Protein AF-A0A8H3H0J8-F1 (afdb_monomer_lite)

pLDDT: mean 79.11, std 20.78, range [34.5, 98.0]

Organism: NCBI:txid456999

Radius of gyration: 30.91 Å; chains: 1; bounding box: 78×82×102 Å

Foldseek 3Di:
DDDDDDDDDDDDDDPPPPPPPPPPPPPPPPPDQAEDPPFADPPAPAWAQAQSYIGGHHQVLLQAPDDPCPPPPDRLLCLQQPPDWDFPPPPDPHTHTYGPPGHPVLVVLQCLQSPPDPPDPVNVCLVCQLVDQVNLDPVNLVSLVSNLVSCVSSNNVVSNVVSVVSNVSSVVSVVVVVVVD

Sequence (181 aa):
MIRPHNCRGYRVIQPYSTNFSRVFAIEDTFPTYPRDPKYYLNSGNVVLLIERVLFKIDVSILKAEIGPWGFYGLSPVQLLVGHNKQTLGTRGSFDPVVVPEIKAQQFRHLLLALLGRPGDPEYMDLFTDAKDCLRHTKETFLKYLDIGYLASRLQMKRLANWAREQLLLIFNSTSRVAENI

Structure (mmCIF, N/CA/C/O backbone):
data_AF-A0A8H3H0J8-F1
#
_entry.id   AF-A0A8H3H0J8-F1
#
loop_
_atom_site.group_PDB
_atom_site.id
_atom_site.type_symbol
_atom_site.label_atom_id
_atom_site.label_alt_id
_atom_site.label_comp_id
_atom_site.label_asym_id
_atom_site.label_entity_id
_atom_site.label_seq_id
_atom_site.pdbx_PDB_ins_code
_atom_site.Cartn_x
_atom_site.Cartn_y
_atom_site.Cartn_z
_atom_site.occupancy
_atom_site.B_iso_or_equiv
_atom_site.auth_seq_id
_atom_site.auth_comp_id
_atom_site.auth_asym_id
_atom_site.auth_atom_id
_atom_site.pdbx_PDB_model_num
ATOM 1 N N . MET A 1 1 ? 58.908 -56.895 -68.867 1.00 45.69 1 MET A N 1
ATOM 2 C CA . MET A 1 1 ? 59.277 -57.865 -67.810 1.00 45.69 1 MET A CA 1
ATOM 3 C C . MET A 1 1 ? 60.023 -57.093 -66.727 1.00 45.69 1 MET A C 1
ATOM 5 O O . MET A 1 1 ? 60.694 -56.140 -67.092 1.00 45.69 1 MET A O 1
ATOM 9 N N . ILE A 1 2 ? 59.912 -57.516 -65.460 1.00 41.06 2 ILE A N 1
ATOM 10 C CA . ILE A 1 2 ? 60.519 -56.950 -64.228 1.00 41.06 2 ILE A CA 1
ATOM 11 C C . ILE A 1 2 ? 59.597 -56.004 -63.429 1.00 41.06 2 ILE A C 1
ATOM 13 O O . ILE A 1 2 ? 59.477 -54.813 -63.691 1.00 41.06 2 ILE A O 1
ATOM 17 N N . ARG A 1 3 ? 58.956 -56.601 -62.413 1.00 45.25 3 ARG A N 1
ATOM 18 C CA . ARG A 1 3 ? 58.454 -55.955 -61.189 1.00 45.25 3 ARG A CA 1
ATOM 19 C C . ARG A 1 3 ? 59.608 -55.794 -60.192 1.00 45.25 3 ARG A C 1
ATOM 21 O O . ARG A 1 3 ? 60.487 -56.655 -60.175 1.00 45.25 3 ARG A O 1
ATOM 28 N N . PRO A 1 4 ? 59.477 -54.862 -59.238 1.00 52.19 4 PRO A N 1
ATOM 29 C CA . PRO A 1 4 ? 59.908 -55.135 -57.874 1.00 52.19 4 PRO A CA 1
ATOM 30 C C . PRO A 1 4 ? 58.766 -54.993 -56.850 1.00 52.19 4 PRO A C 1
ATOM 32 O O . PRO A 1 4 ? 58.024 -54.013 -56.822 1.00 52.19 4 PRO A O 1
ATOM 35 N N . HIS A 1 5 ? 58.673 -56.018 -55.999 1.00 36.97 5 HIS A N 1
ATOM 36 C CA . HIS A 1 5 ? 58.193 -55.980 -54.609 1.00 36.97 5 HIS A CA 1
ATOM 37 C C . HIS A 1 5 ? 59.130 -55.052 -53.790 1.00 36.97 5 HIS A C 1
ATOM 39 O O . HIS A 1 5 ? 60.225 -54.767 -54.257 1.00 36.97 5 HIS A O 1
ATOM 45 N N . ASN A 1 6 ? 58.921 -54.553 -52.572 1.00 38.50 6 ASN A N 1
ATOM 46 C CA . ASN A 1 6 ? 58.086 -54.789 -51.389 1.00 38.50 6 ASN A CA 1
ATOM 47 C C . ASN A 1 6 ? 58.453 -53.575 -50.470 1.00 38.50 6 ASN A C 1
ATOM 49 O O . ASN A 1 6 ? 59.578 -53.093 -50.564 1.00 38.50 6 ASN A O 1
ATOM 53 N N . CYS A 1 7 ? 57.633 -52.967 -49.611 1.00 34.50 7 CYS A N 1
ATOM 54 C CA . CYS A 1 7 ? 57.432 -53.383 -48.218 1.00 34.50 7 CYS A CA 1
ATOM 55 C C . CYS A 1 7 ? 56.842 -52.219 -47.386 1.00 34.50 7 CYS A C 1
ATOM 57 O O . CYS A 1 7 ? 57.303 -51.087 -47.482 1.00 34.50 7 CYS A O 1
ATOM 59 N N . ARG A 1 8 ? 55.961 -52.600 -46.451 1.00 36.03 8 ARG A N 1
ATOM 60 C CA . ARG A 1 8 ? 55.710 -52.041 -45.104 1.00 36.03 8 ARG A CA 1
ATOM 61 C C . ARG A 1 8 ? 55.105 -50.643 -44.921 1.00 36.03 8 ARG A C 1
ATOM 63 O O . ARG A 1 8 ? 55.759 -49.617 -45.030 1.00 36.03 8 ARG A O 1
ATOM 70 N N . GLY A 1 9 ? 53.907 -50.679 -44.338 1.00 36.19 9 GLY A N 1
ATOM 71 C CA . GLY A 1 9 ? 53.367 -49.641 -43.466 1.00 36.19 9 GLY A CA 1
ATOM 72 C C . GLY A 1 9 ? 52.024 -50.067 -42.876 1.00 36.19 9 GLY A C 1
ATOM 73 O O . GLY A 1 9 ? 50.989 -49.582 -43.313 1.00 36.19 9 GLY A O 1
ATOM 74 N N . TYR A 1 10 ? 52.016 -50.994 -41.911 1.00 35.94 10 TYR A N 1
ATOM 75 C CA . TYR A 1 10 ? 50.818 -51.269 -41.109 1.00 35.94 10 TYR A CA 1
ATOM 76 C C . TYR A 1 10 ? 50.514 -50.031 -40.252 1.00 35.94 10 TYR A C 1
ATOM 78 O O . TYR A 1 10 ? 51.209 -49.773 -39.271 1.00 35.94 10 TYR A O 1
ATOM 86 N N . ARG A 1 11 ? 49.490 -49.251 -40.619 1.00 36.28 11 ARG A N 1
ATOM 87 C CA . ARG A 1 11 ? 48.885 -48.262 -39.718 1.00 36.28 11 ARG A CA 1
ATOM 88 C C . ARG A 1 11 ? 47.821 -48.957 -38.882 1.00 36.28 11 ARG A C 1
ATOM 90 O O . ARG A 1 11 ? 46.788 -49.377 -39.394 1.00 36.28 11 ARG A O 1
ATOM 97 N N . VAL A 1 12 ? 48.102 -49.053 -37.590 1.00 41.97 12 VAL A N 1
ATOM 98 C CA . VAL A 1 12 ? 47.123 -49.337 -36.543 1.00 41.97 12 VAL A CA 1
ATOM 99 C C . VAL A 1 12 ? 46.069 -48.227 -36.579 1.00 41.97 12 VAL A C 1
ATOM 101 O O . VAL A 1 12 ? 46.398 -47.053 -36.416 1.00 41.97 12 VAL A O 1
ATOM 104 N N . ILE A 1 13 ? 44.812 -48.590 -36.826 1.00 39.97 13 ILE A N 1
ATOM 105 C CA . ILE A 1 13 ? 43.668 -47.690 -36.676 1.00 39.97 13 ILE A CA 1
ATOM 106 C C . ILE A 1 13 ? 43.394 -47.593 -35.172 1.00 39.97 13 ILE A C 1
ATOM 108 O O . ILE A 1 13 ? 42.862 -48.523 -34.572 1.00 39.97 13 ILE A O 1
ATOM 112 N N . GLN A 1 14 ? 43.802 -46.486 -34.551 1.00 42.56 14 GLN A N 1
ATOM 113 C CA . GLN A 1 14 ? 43.278 -46.101 -33.243 1.00 42.56 14 GLN A CA 1
ATOM 114 C C . GLN A 1 14 ? 41.815 -45.670 -33.427 1.00 42.56 14 GLN A C 1
ATOM 116 O O . GLN A 1 14 ? 41.550 -44.834 -34.296 1.00 42.56 14 GLN A O 1
ATOM 121 N N . PRO A 1 15 ? 40.851 -46.189 -32.649 1.00 40.19 15 PRO A N 1
ATOM 122 C CA . PRO A 1 15 ? 39.527 -45.596 -32.623 1.00 40.19 15 PRO A CA 1
ATOM 123 C C . PRO A 1 15 ? 39.643 -44.215 -31.974 1.00 40.19 15 PRO A C 1
ATOM 125 O O . PRO A 1 15 ? 40.058 -44.087 -30.820 1.00 40.19 15 PRO A O 1
ATOM 128 N N . TYR A 1 16 ? 39.290 -43.175 -32.728 1.00 36.00 16 TYR A N 1
ATOM 129 C CA . TYR A 1 16 ? 39.021 -41.862 -32.162 1.00 36.00 16 TYR A CA 1
ATOM 130 C C . TYR A 1 16 ? 37.909 -42.027 -31.126 1.00 36.00 16 TYR A C 1
ATOM 132 O O . TYR A 1 16 ? 36.745 -42.226 -31.465 1.00 36.00 16 TYR A O 1
ATOM 140 N N . SER A 1 17 ? 38.293 -41.956 -29.852 1.00 38.97 17 SER A N 1
ATOM 141 C CA . SER A 1 17 ? 37.377 -41.668 -28.762 1.00 38.97 17 SER A CA 1
ATOM 142 C C . SER A 1 17 ? 36.828 -40.267 -29.007 1.00 38.97 17 SER A C 1
ATOM 144 O O . SER A 1 17 ? 37.457 -39.261 -28.671 1.00 38.97 17 SER A O 1
ATOM 146 N N . THR A 1 18 ? 35.669 -40.180 -29.656 1.00 38.25 18 THR A N 1
ATOM 147 C CA . THR A 1 18 ? 34.825 -38.995 -29.572 1.00 38.25 18 THR A CA 1
ATOM 148 C C . THR A 1 18 ? 34.321 -38.923 -28.142 1.00 38.25 18 THR A C 1
ATOM 150 O O . THR A 1 18 ? 33.256 -39.442 -27.810 1.00 38.25 18 THR A O 1
ATOM 153 N N . ASN A 1 19 ? 35.118 -38.274 -27.294 1.00 36.94 19 ASN A N 1
ATOM 154 C CA . ASN A 1 19 ? 34.619 -37.611 -26.107 1.00 36.94 19 ASN A CA 1
ATOM 155 C C . ASN A 1 19 ? 33.535 -36.641 -26.583 1.00 36.94 19 ASN A C 1
ATOM 157 O O . ASN A 1 19 ? 33.813 -35.505 -26.966 1.00 36.94 19 ASN A O 1
ATOM 161 N N . PHE A 1 20 ? 32.288 -37.112 -26.592 1.00 38.19 20 PHE A N 1
ATOM 162 C CA . PHE A 1 20 ? 31.129 -36.249 -26.480 1.00 38.19 20 PHE A CA 1
ATOM 163 C C . PHE A 1 20 ? 31.242 -35.598 -25.106 1.00 38.19 20 PHE A C 1
ATOM 165 O O . PHE A 1 20 ? 30.673 -36.058 -24.117 1.00 38.19 20 PHE A O 1
ATOM 172 N N . SER A 1 21 ? 32.017 -34.519 -25.041 1.00 37.59 21 SER A N 1
ATOM 173 C CA . SER A 1 21 ? 31.789 -33.487 -24.053 1.00 37.59 21 SER A CA 1
ATOM 174 C C . SER A 1 21 ? 30.343 -33.069 -24.266 1.00 37.59 21 SER A C 1
ATOM 176 O O . SER A 1 21 ? 30.029 -32.354 -25.217 1.00 37.59 21 SER A O 1
ATOM 178 N N . ARG A 1 22 ? 29.445 -33.594 -23.425 1.00 39.22 22 ARG A N 1
ATOM 179 C CA . ARG A 1 22 ? 28.155 -32.970 -23.157 1.00 39.22 22 ARG A CA 1
ATOM 180 C C . ARG A 1 22 ? 28.499 -31.535 -22.796 1.00 39.22 22 ARG A C 1
ATOM 182 O O . ARG A 1 22 ? 28.896 -31.244 -21.672 1.00 39.22 22 ARG A O 1
ATOM 189 N N . VAL A 1 23 ? 28.409 -30.657 -23.786 1.00 40.47 23 VAL A N 1
ATOM 190 C CA . VAL A 1 23 ? 28.186 -29.246 -23.547 1.00 40.47 23 VAL A CA 1
ATOM 191 C C . VAL A 1 23 ? 26.858 -29.253 -22.817 1.00 40.47 23 VAL A C 1
ATOM 193 O O . VAL A 1 23 ? 25.806 -29.454 -23.421 1.00 40.47 23 VAL A O 1
ATOM 196 N N . PHE A 1 24 ? 26.924 -29.198 -21.488 1.00 42.62 24 PHE A N 1
ATOM 197 C CA . PHE A 1 24 ? 25.780 -28.811 -20.699 1.00 42.62 24 PHE A CA 1
ATOM 198 C C . PHE A 1 24 ? 25.405 -27.450 -21.262 1.00 42.62 24 PHE A C 1
ATOM 200 O O . PHE A 1 24 ? 26.124 -26.472 -21.064 1.00 42.62 24 PHE A O 1
ATOM 207 N N . ALA A 1 25 ? 24.340 -27.414 -22.061 1.00 39.94 25 ALA A N 1
ATOM 208 C CA . ALA A 1 25 ? 23.601 -26.191 -22.230 1.00 39.94 25 ALA A CA 1
ATOM 209 C C . ALA A 1 25 ? 23.244 -25.788 -20.802 1.00 39.94 25 ALA A C 1
ATOM 211 O O . ALA A 1 25 ? 22.426 -26.435 -20.148 1.00 39.94 25 ALA A O 1
ATOM 212 N N . ILE A 1 26 ? 23.964 -24.802 -20.274 1.00 43.53 26 ILE A N 1
ATOM 213 C CA . ILE A 1 26 ? 23.461 -24.013 -19.170 1.00 43.53 26 ILE A CA 1
ATOM 214 C C . ILE A 1 26 ? 22.266 -23.325 -19.816 1.00 43.53 26 ILE A C 1
ATOM 216 O O . ILE A 1 26 ? 22.415 -22.327 -20.517 1.00 43.53 26 ILE A O 1
ATOM 220 N N . GLU A 1 27 ? 21.093 -23.951 -19.724 1.00 43.66 27 GLU A N 1
ATOM 221 C CA . GLU A 1 27 ? 19.869 -23.184 -19.805 1.00 43.66 27 GLU A CA 1
ATOM 222 C C . GLU A 1 27 ? 20.033 -22.135 -18.713 1.00 43.66 27 GLU A C 1
ATOM 224 O O . GLU A 1 27 ? 19.995 -22.453 -17.523 1.00 43.66 27 GLU A O 1
ATOM 229 N N . ASP A 1 28 ? 20.300 -20.895 -19.117 1.00 41.91 28 ASP A N 1
ATOM 230 C CA . ASP A 1 28 ? 20.022 -19.733 -18.291 1.00 41.91 28 ASP A CA 1
ATOM 231 C C . ASP A 1 28 ? 18.508 -19.753 -18.049 1.00 41.91 28 ASP A C 1
ATOM 233 O O . ASP A 1 28 ? 17.721 -19.070 -18.708 1.00 41.91 28 ASP A O 1
ATOM 237 N N . THR A 1 29 ? 18.063 -20.606 -17.126 1.00 48.28 29 THR A N 1
ATOM 238 C CA . THR A 1 29 ? 16.733 -20.550 -16.548 1.00 48.28 29 THR A CA 1
ATOM 239 C C . THR A 1 29 ? 16.725 -19.301 -15.690 1.00 48.28 29 THR A C 1
ATOM 241 O O . THR A 1 29 ? 16.924 -19.354 -14.475 1.00 48.28 29 THR A O 1
ATOM 244 N N . PHE A 1 30 ? 16.565 -18.147 -16.336 1.00 55.91 30 PHE A N 1
ATOM 245 C CA . PHE A 1 30 ? 16.292 -16.911 -15.632 1.00 55.91 30 PHE A CA 1
ATOM 246 C C . PHE A 1 30 ? 15.090 -17.176 -14.721 1.00 55.91 30 PHE A C 1
ATOM 248 O O . PHE A 1 30 ? 14.075 -17.705 -15.197 1.00 55.91 30 PHE A O 1
ATOM 255 N N . PRO A 1 31 ? 15.186 -16.869 -13.415 1.00 66.25 31 PRO A N 1
ATOM 256 C CA . PRO A 1 31 ? 14.077 -17.086 -12.508 1.00 66.25 31 PRO A CA 1
ATOM 257 C C . PRO A 1 31 ? 12.849 -16.363 -13.057 1.00 66.25 31 PRO A C 1
ATOM 259 O O . PRO A 1 31 ? 12.829 -15.141 -13.206 1.00 66.25 31 PRO A O 1
ATOM 262 N N . THR A 1 32 ? 11.825 -17.141 -13.406 1.00 83.44 32 THR A N 1
ATOM 263 C CA . THR A 1 32 ?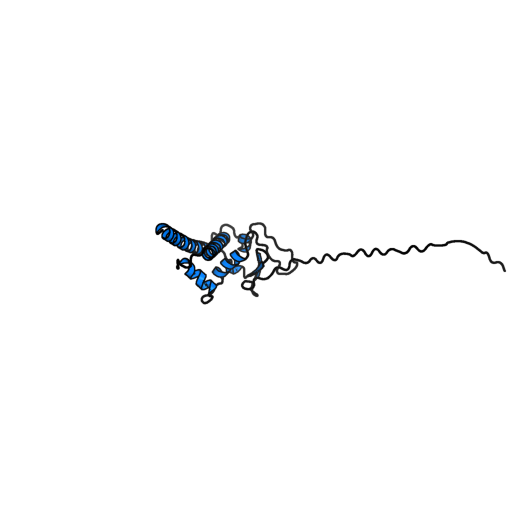 10.557 -16.583 -13.860 1.00 83.44 32 THR A CA 1
ATOM 264 C C . THR A 1 32 ? 9.821 -16.087 -12.627 1.00 83.44 32 THR A C 1
ATOM 266 O O . THR A 1 32 ? 9.283 -16.869 -11.846 1.00 83.44 32 THR A O 1
ATOM 269 N N . TYR A 1 33 ? 9.847 -14.775 -12.419 1.00 91.25 33 TYR A N 1
ATOM 270 C CA . TYR A 1 33 ? 9.151 -14.150 -11.303 1.00 91.25 33 TYR A CA 1
ATOM 271 C C . TYR A 1 33 ? 7.639 -14.102 -11.576 1.00 91.25 33 TYR A C 1
ATOM 273 O O . TYR A 1 33 ? 7.230 -13.662 -12.658 1.00 91.25 33 TYR A O 1
ATOM 281 N N . PRO A 1 34 ? 6.786 -14.525 -10.625 1.00 94.69 34 PRO A N 1
ATOM 282 C CA . PRO A 1 34 ? 5.344 -14.418 -10.778 1.00 94.69 34 PRO A CA 1
ATOM 283 C C . PRO A 1 34 ? 4.905 -12.953 -10.838 1.00 94.69 34 PRO A C 1
ATOM 285 O O . PRO A 1 34 ? 5.474 -12.074 -10.186 1.00 94.69 34 PRO A O 1
ATOM 288 N N . ARG A 1 35 ? 3.853 -12.701 -11.614 1.00 95.69 35 ARG A N 1
ATOM 289 C CA . ARG A 1 35 ? 3.168 -11.407 -11.661 1.00 95.69 35 ARG A CA 1
ATOM 290 C C . ARG A 1 35 ? 2.190 -11.320 -10.504 1.00 95.69 35 ARG A C 1
ATOM 292 O O . ARG A 1 35 ? 1.512 -12.301 -10.205 1.00 95.69 35 ARG A O 1
ATOM 299 N N . ASP A 1 36 ? 2.097 -10.152 -9.884 1.00 97.12 36 ASP A N 1
ATOM 300 C CA . ASP A 1 36 ? 1.050 -9.915 -8.904 1.00 97.12 36 ASP A CA 1
ATOM 301 C C . ASP A 1 36 ? -0.333 -9.992 -9.581 1.00 97.12 36 ASP A C 1
ATOM 303 O O . ASP A 1 36 ? -0.538 -9.349 -10.614 1.00 97.12 36 ASP A O 1
ATOM 307 N N . PRO A 1 37 ? -1.289 -10.768 -9.043 1.00 94.56 37 PRO A N 1
ATOM 308 C CA . PRO A 1 37 ? -2.573 -10.984 -9.704 1.00 94.56 37 PRO A CA 1
ATOM 309 C C . PRO A 1 37 ? -3.464 -9.734 -9.731 1.00 94.56 37 PRO A C 1
ATOM 311 O O . PRO A 1 37 ? -4.299 -9.614 -10.624 1.00 94.56 37 PRO A O 1
ATOM 314 N N . LYS A 1 38 ? -3.301 -8.804 -8.775 1.00 95.06 38 LYS A N 1
ATOM 315 C CA . LYS A 1 38 ? -4.128 -7.589 -8.650 1.00 95.06 38 LYS A CA 1
ATOM 316 C C . LYS A 1 38 ? -3.416 -6.361 -9.218 1.00 95.06 38 LYS A C 1
ATOM 318 O O . LYS A 1 38 ? -4.049 -5.510 -9.837 1.00 95.06 38 LYS A O 1
ATOM 323 N N . TYR A 1 39 ? -2.097 -6.282 -9.050 1.00 95.38 39 TYR A N 1
ATOM 324 C CA . TYR A 1 39 ? -1.306 -5.079 -9.326 1.00 95.38 39 TYR A CA 1
ATOM 325 C C . TYR A 1 39 ? -0.283 -5.242 -10.464 1.00 95.38 39 TYR A C 1
ATOM 327 O O . TYR A 1 39 ? 0.782 -4.616 -10.472 1.00 95.38 39 TYR A O 1
ATOM 335 N N . TYR A 1 40 ? -0.616 -6.063 -11.461 1.00 95.81 40 TYR A N 1
ATOM 336 C CA . TYR A 1 40 ? 0.085 -6.124 -12.743 1.00 95.81 40 TYR A CA 1
ATOM 337 C C . TYR A 1 40 ? -0.792 -5.532 -13.854 1.00 95.81 40 TYR A C 1
ATOM 339 O O . TYR A 1 40 ? -1.499 -6.231 -14.577 1.00 95.81 40 TYR A O 1
ATOM 347 N N . LEU A 1 41 ? -0.773 -4.207 -13.969 1.00 92.69 41 LEU A N 1
ATOM 348 C CA . LEU A 1 41 ? -1.631 -3.446 -14.868 1.00 92.69 41 LEU A CA 1
ATOM 349 C C . LEU A 1 41 ? -1.133 -3.526 -16.312 1.00 92.69 41 LEU A C 1
ATOM 351 O O . LEU A 1 41 ? 0.016 -3.194 -16.613 1.00 92.69 41 LEU A O 1
ATOM 355 N N . ASN A 1 42 ? -2.028 -3.870 -17.239 1.00 90.06 42 ASN A N 1
ATOM 356 C CA . ASN A 1 42 ? -1.711 -3.899 -18.670 1.00 90.06 42 ASN A CA 1
ATOM 357 C C . ASN A 1 42 ? -1.178 -2.546 -19.170 1.00 90.06 42 ASN A C 1
ATOM 359 O O . ASN A 1 42 ? -0.205 -2.521 -19.925 1.00 90.06 42 ASN A O 1
ATOM 363 N N . SER A 1 43 ? -1.758 -1.447 -18.679 1.00 89.56 43 SER A N 1
ATOM 364 C CA . SER A 1 43 ? -1.404 -0.063 -19.010 1.00 89.56 43 SER A CA 1
ATOM 365 C C . SER A 1 43 ? -0.199 0.497 -18.244 1.00 89.56 43 SER A C 1
ATOM 367 O O . SER A 1 43 ? 0.176 1.639 -18.485 1.00 89.56 43 SER A O 1
ATOM 369 N N . GLY A 1 44 ? 0.403 -0.255 -17.315 1.00 88.81 44 GLY A N 1
ATOM 370 C CA . GLY A 1 44 ? 1.525 0.256 -16.526 1.00 88.81 44 GLY A CA 1
ATOM 371 C C . GLY A 1 44 ? 2.761 0.562 -17.381 1.00 88.81 44 GLY A C 1
ATOM 372 O O . GLY A 1 44 ? 3.059 -0.152 -18.341 1.00 88.81 44 GLY A O 1
ATOM 373 N N . ASN A 1 45 ? 3.496 1.610 -17.015 1.00 91.56 45 ASN A N 1
ATOM 374 C CA . ASN A 1 45 ? 4.708 2.063 -17.707 1.00 91.56 45 ASN A CA 1
ATOM 375 C C . ASN A 1 45 ? 6.004 1.684 -16.971 1.00 91.56 45 ASN A C 1
ATOM 377 O O . ASN A 1 45 ? 7.088 1.846 -17.528 1.00 91.56 45 ASN A O 1
ATOM 381 N N . VAL A 1 46 ? 5.908 1.142 -15.753 1.00 91.75 46 VAL A N 1
ATOM 382 C CA . VAL A 1 46 ? 7.050 0.636 -14.988 1.00 91.75 46 VAL A CA 1
ATOM 383 C C . VAL A 1 46 ? 6.771 -0.771 -14.468 1.00 91.75 46 VAL A C 1
ATOM 385 O O . VAL A 1 46 ? 5.663 -1.071 -14.019 1.00 91.75 46 VAL A O 1
ATOM 388 N N . VAL A 1 47 ? 7.790 -1.632 -14.526 1.00 94.31 47 VAL A N 1
ATOM 389 C CA . VAL A 1 47 ? 7.784 -2.956 -13.895 1.00 94.31 47 VAL A CA 1
ATOM 390 C C . VAL A 1 47 ? 8.755 -2.931 -12.720 1.00 94.31 47 VAL A C 1
ATOM 392 O O . VAL A 1 47 ? 9.930 -2.606 -12.890 1.00 94.31 47 VAL A O 1
ATOM 395 N N . LEU A 1 48 ? 8.259 -3.258 -11.532 1.00 94.62 48 LEU A N 1
ATOM 396 C CA . LEU A 1 48 ? 9.023 -3.333 -10.292 1.00 94.62 48 LEU A CA 1
ATOM 397 C C . LEU A 1 48 ? 9.111 -4.793 -9.848 1.00 94.62 48 LEU A C 1
ATOM 399 O O . LEU A 1 48 ? 8.102 -5.496 -9.837 1.00 94.62 48 LEU A O 1
ATOM 403 N N . LEU A 1 49 ? 10.300 -5.238 -9.458 1.00 94.94 49 LEU A N 1
ATOM 404 C CA . LEU A 1 49 ? 10.515 -6.518 -8.796 1.00 94.94 49 LEU A CA 1
ATOM 405 C C . LEU A 1 49 ? 10.684 -6.275 -7.292 1.00 94.94 49 LEU A C 1
ATOM 407 O O . LEU A 1 49 ? 11.671 -5.672 -6.870 1.00 94.94 49 LEU A O 1
ATOM 411 N N . ILE A 1 50 ? 9.734 -6.766 -6.495 1.00 95.50 50 ILE A N 1
ATOM 412 C CA . ILE A 1 50 ? 9.684 -6.604 -5.034 1.00 95.50 50 ILE A CA 1
ATOM 413 C C . ILE A 1 50 ? 9.547 -7.991 -4.409 1.00 95.50 50 ILE A C 1
ATOM 415 O O . ILE A 1 50 ? 8.600 -8.701 -4.732 1.00 95.50 50 ILE A O 1
ATOM 419 N N . GLU A 1 51 ? 10.481 -8.400 -3.542 1.00 93.69 51 GLU A N 1
ATOM 420 C CA . GLU A 1 51 ? 10.453 -9.708 -2.850 1.00 93.69 51 GLU A CA 1
ATOM 421 C C . GLU A 1 51 ? 10.152 -10.905 -3.783 1.00 93.69 51 GLU A C 1
ATOM 423 O O . GLU A 1 51 ? 9.467 -11.851 -3.411 1.00 93.69 51 GLU A O 1
ATOM 428 N N . ARG A 1 52 ? 10.663 -10.879 -5.023 1.00 93.62 52 ARG A N 1
ATOM 429 C CA . ARG A 1 52 ? 10.424 -11.898 -6.072 1.00 93.62 52 ARG A CA 1
ATOM 430 C C . ARG A 1 52 ? 9.048 -11.862 -6.754 1.00 93.62 52 ARG A C 1
ATOM 432 O O . ARG A 1 52 ? 8.734 -12.786 -7.496 1.00 93.62 52 ARG A O 1
ATOM 439 N N . VAL A 1 53 ? 8.254 -10.813 -6.570 1.00 96.44 53 VAL A N 1
ATOM 440 C CA . VAL A 1 53 ? 6.979 -10.605 -7.273 1.00 96.44 53 VAL A CA 1
ATOM 441 C C . VAL A 1 53 ? 7.088 -9.403 -8.207 1.00 96.44 53 VAL A C 1
ATOM 443 O O . VAL A 1 53 ? 7.615 -8.355 -7.830 1.00 96.44 53 VAL A O 1
ATOM 446 N N . LEU A 1 54 ? 6.591 -9.557 -9.435 1.00 95.69 54 LEU A N 1
ATOM 447 C CA . LEU A 1 54 ? 6.525 -8.479 -10.415 1.00 95.69 54 LEU A CA 1
ATOM 448 C C . LEU A 1 54 ? 5.243 -7.670 -10.239 1.00 95.69 54 LEU A C 1
ATOM 450 O O . LEU A 1 54 ? 4.138 -8.201 -10.348 1.00 95.69 54 LEU A O 1
ATOM 454 N N . PHE A 1 55 ? 5.410 -6.366 -10.083 1.00 96.44 55 PHE A N 1
ATOM 455 C CA . PHE A 1 55 ? 4.346 -5.374 -10.107 1.00 96.44 55 PHE A CA 1
ATOM 456 C C . PHE A 1 55 ? 4.486 -4.546 -11.375 1.00 96.44 55 PHE A C 1
ATOM 458 O O . PHE A 1 55 ? 5.590 -4.132 -11.724 1.00 96.44 55 PHE A O 1
ATOM 465 N N . LYS A 1 56 ? 3.377 -4.286 -12.067 1.00 95.50 56 LYS A N 1
ATOM 466 C CA . LYS A 1 56 ? 3.364 -3.402 -13.236 1.00 95.50 56 LYS A CA 1
ATOM 467 C C . LYS A 1 56 ? 2.356 -2.299 -12.982 1.00 95.50 56 LYS A C 1
ATOM 469 O O . LYS A 1 56 ? 1.166 -2.568 -12.886 1.00 95.50 56 LYS A O 1
ATOM 474 N N . ILE A 1 57 ? 2.831 -1.070 -12.850 1.00 94.56 57 ILE A N 1
ATOM 475 C CA . ILE A 1 57 ? 1.998 0.075 -12.471 1.00 94.56 57 ILE A CA 1
ATOM 476 C C . ILE A 1 57 ? 2.313 1.278 -13.350 1.00 94.56 57 ILE A C 1
ATOM 478 O O . ILE A 1 57 ? 3.303 1.292 -14.083 1.00 94.56 57 ILE A O 1
ATOM 482 N N . ASP A 1 58 ? 1.456 2.289 -13.289 1.00 92.81 58 ASP A N 1
ATOM 483 C CA . ASP A 1 58 ? 1.802 3.613 -13.788 1.00 92.81 58 ASP A CA 1
ATOM 484 C C . ASP A 1 58 ? 2.573 4.371 -12.698 1.00 92.81 58 ASP A C 1
ATOM 486 O O . ASP A 1 58 ? 2.085 4.535 -11.580 1.00 92.81 58 ASP A O 1
ATOM 490 N N . VAL A 1 59 ? 3.784 4.837 -13.007 1.00 88.75 59 VAL A N 1
ATOM 491 C CA . VAL A 1 59 ? 4.629 5.584 -12.062 1.00 88.75 59 VAL A CA 1
ATOM 492 C C . VAL A 1 59 ? 3.956 6.857 -11.537 1.00 88.75 59 VAL A C 1
ATOM 494 O O . VAL A 1 59 ? 4.275 7.305 -10.436 1.00 88.75 59 VAL A O 1
ATOM 497 N N . SER A 1 60 ? 2.998 7.426 -12.276 1.00 88.44 60 SER A N 1
ATOM 498 C CA . SER A 1 60 ? 2.228 8.598 -11.844 1.00 88.44 60 SER A CA 1
ATOM 499 C C . SER A 1 60 ? 1.370 8.337 -10.602 1.00 88.44 60 SER A C 1
ATOM 501 O O . SER A 1 60 ? 1.104 9.271 -9.850 1.00 88.44 60 SER A O 1
ATOM 503 N N . ILE A 1 61 ? 1.007 7.080 -10.329 1.00 90.31 61 ILE A N 1
ATOM 504 C CA . ILE A 1 61 ? 0.307 6.680 -9.097 1.00 90.31 61 ILE A CA 1
ATOM 505 C C . ILE A 1 61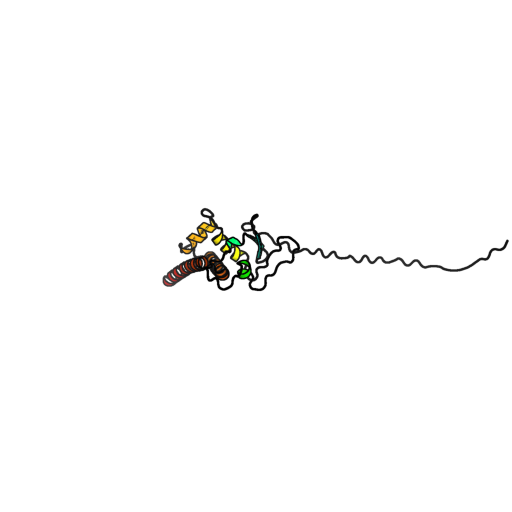 ? 1.206 6.895 -7.874 1.00 90.31 61 ILE A C 1
ATOM 507 O O . ILE A 1 61 ? 0.726 7.214 -6.791 1.00 90.31 61 ILE A O 1
ATOM 511 N N . LEU A 1 62 ? 2.526 6.769 -8.048 1.00 88.81 62 LEU A N 1
ATOM 512 C CA . LEU A 1 62 ? 3.508 6.970 -6.985 1.00 88.81 62 LEU A CA 1
ATOM 513 C C . LEU A 1 62 ? 3.943 8.433 -6.834 1.00 88.81 62 LEU A C 1
ATOM 515 O O . LEU A 1 62 ? 4.972 8.711 -6.216 1.00 88.81 62 LEU A O 1
ATOM 519 N N . LYS A 1 63 ? 3.212 9.382 -7.428 1.00 81.50 63 LYS A N 1
ATOM 520 C CA . LYS A 1 63 ? 3.601 10.790 -7.414 1.00 81.50 63 LYS A CA 1
ATOM 521 C C . LYS A 1 63 ? 3.703 11.294 -5.975 1.00 81.50 63 LYS A C 1
ATOM 523 O O . LYS A 1 63 ? 2.727 11.312 -5.230 1.00 81.50 63 LYS A O 1
ATOM 528 N N . ALA A 1 64 ? 4.905 11.724 -5.613 1.00 70.75 64 ALA A N 1
ATOM 529 C CA . ALA A 1 64 ? 5.165 12.360 -4.337 1.00 70.75 64 ALA A CA 1
ATOM 530 C C . ALA A 1 64 ? 4.326 13.642 -4.197 1.00 70.75 64 ALA A C 1
ATOM 532 O O . ALA A 1 64 ? 4.085 14.368 -5.169 1.00 70.75 64 ALA A O 1
ATOM 533 N N . GLU A 1 65 ? 3.908 13.944 -2.970 1.00 69.19 65 GLU A N 1
ATOM 534 C CA . GLU A 1 65 ? 3.186 15.175 -2.649 1.00 69.19 65 GLU A CA 1
ATOM 535 C C . GLU A 1 65 ? 4.189 16.299 -2.440 1.00 69.19 65 GLU A C 1
ATOM 537 O O . GLU A 1 65 ? 4.475 16.759 -1.332 1.00 69.19 65 GLU A O 1
ATOM 542 N N . ILE A 1 66 ? 4.794 16.693 -3.547 1.00 57.97 66 ILE A N 1
ATOM 543 C CA . ILE A 1 66 ? 5.808 17.719 -3.552 1.00 57.97 66 ILE A CA 1
ATOM 544 C C . ILE A 1 66 ? 5.138 19.065 -3.843 1.00 57.97 66 ILE A C 1
ATOM 546 O O . ILE A 1 66 ? 4.541 19.253 -4.902 1.00 57.97 66 ILE A O 1
ATOM 550 N N . GLY A 1 67 ? 5.246 20.017 -2.913 1.00 53.78 67 GLY A N 1
ATOM 551 C CA . GLY A 1 67 ? 5.080 21.436 -3.245 1.00 53.78 67 GLY A CA 1
ATOM 552 C C . GLY A 1 67 ? 6.223 21.925 -4.156 1.00 53.78 67 GLY A C 1
ATOM 553 O O . GLY A 1 67 ? 7.158 21.172 -4.416 1.00 53.78 67 GLY A O 1
ATOM 554 N N . PRO A 1 68 ? 6.233 23.191 -4.603 1.00 47.69 68 PRO A N 1
ATOM 555 C CA . PRO A 1 68 ? 7.268 23.728 -5.505 1.00 47.69 68 PRO A CA 1
ATOM 556 C C . PRO A 1 68 ? 8.721 23.673 -4.972 1.00 47.69 68 PRO A C 1
ATOM 558 O O . PRO A 1 68 ? 9.649 24.013 -5.694 1.00 47.69 68 PRO A O 1
ATOM 561 N N . TRP A 1 69 ? 8.932 23.203 -3.739 1.00 49.03 69 TRP A N 1
ATOM 562 C CA . TRP A 1 69 ? 10.211 23.137 -3.021 1.00 49.03 69 TRP A CA 1
ATOM 563 C C . TRP A 1 69 ? 10.635 21.694 -2.712 1.00 49.03 69 TRP A C 1
ATOM 565 O O . TRP A 1 69 ? 11.177 21.398 -1.650 1.00 49.03 69 TRP A O 1
ATOM 575 N N . GLY A 1 70 ? 10.320 20.757 -3.606 1.00 52.84 70 GLY A N 1
ATOM 576 C CA . GLY A 1 70 ? 10.738 19.364 -3.487 1.00 52.84 70 GLY A CA 1
ATOM 577 C C . GLY A 1 70 ? 12.227 19.195 -3.478 1.00 52.84 70 GLY A C 1
ATOM 578 O O . GLY A 1 70 ? 12.843 19.230 -4.535 1.00 52.84 70 GLY A O 1
ATOM 579 N N . PHE A 1 71 ? 12.776 18.968 -2.296 1.00 52.22 71 PHE A N 1
ATOM 580 C CA . PHE A 1 71 ? 14.188 19.155 -2.014 1.00 52.22 71 PHE A CA 1
ATOM 581 C C . PHE A 1 71 ? 15.189 18.342 -2.858 1.00 52.22 71 PHE A C 1
ATOM 583 O O . PHE A 1 71 ? 16.370 18.631 -2.732 1.00 52.22 71 PHE A O 1
ATOM 590 N N . TYR A 1 72 ? 14.803 17.402 -3.740 1.00 58.81 72 TYR A N 1
ATOM 591 C CA . TYR A 1 72 ? 15.800 16.604 -4.484 1.00 58.81 72 TYR A CA 1
ATOM 592 C C . TYR A 1 72 ? 15.483 16.202 -5.935 1.00 58.81 72 TYR A C 1
ATOM 594 O O . TYR A 1 72 ? 16.271 15.462 -6.513 1.00 58.81 72 TYR A O 1
ATOM 602 N N . GLY A 1 73 ? 14.377 16.636 -6.556 1.00 65.62 73 GLY A N 1
ATOM 603 C CA . GLY A 1 73 ? 14.096 16.291 -7.969 1.00 65.62 73 GLY A CA 1
ATOM 604 C C . GLY A 1 73 ? 14.083 14.782 -8.293 1.00 65.62 73 GLY A C 1
ATOM 605 O O . GLY A 1 73 ? 14.174 14.399 -9.458 1.00 65.62 73 GLY A O 1
ATOM 606 N N . LEU A 1 74 ? 13.997 13.921 -7.272 1.00 76.62 74 LEU A N 1
ATOM 607 C CA . LEU A 1 74 ? 14.055 12.471 -7.418 1.00 76.62 74 LEU A CA 1
ATOM 608 C C . LEU A 1 74 ? 12.721 11.944 -7.939 1.00 76.62 74 LEU A C 1
ATOM 610 O O . LEU A 1 74 ? 11.648 12.326 -7.469 1.00 76.62 74 LEU A O 1
ATOM 614 N N . SER A 1 75 ? 12.793 11.015 -8.885 1.00 85.19 75 SER A N 1
ATOM 615 C CA . SER A 1 75 ? 11.624 10.258 -9.325 1.00 85.19 75 SER A CA 1
ATOM 616 C C . SER A 1 75 ? 11.108 9.342 -8.201 1.00 85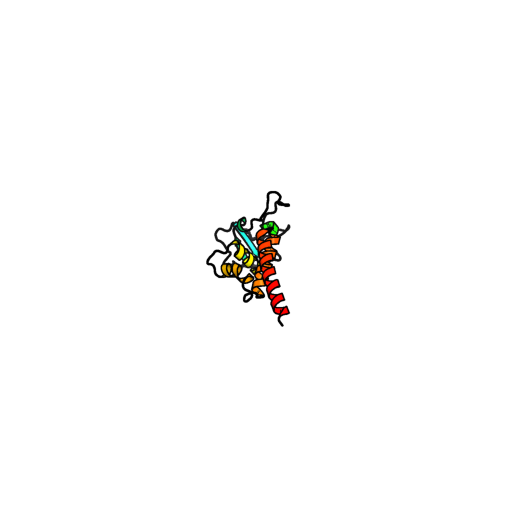.19 75 SER A C 1
ATOM 618 O O . SER A 1 75 ? 11.901 8.859 -7.388 1.00 85.19 75 SER A O 1
ATOM 620 N N . PRO A 1 76 ? 9.806 9.004 -8.175 1.00 85.31 76 PRO A N 1
ATOM 621 C CA . PRO A 1 76 ? 9.263 8.050 -7.205 1.00 85.31 76 PRO A CA 1
ATOM 622 C C . PRO A 1 76 ? 9.990 6.700 -7.189 1.00 85.31 76 PRO A C 1
ATOM 624 O O . PRO A 1 76 ? 10.190 6.104 -6.135 1.00 85.31 76 PRO A O 1
ATOM 627 N N . VAL A 1 77 ? 10.454 6.237 -8.354 1.00 87.44 77 VAL A N 1
ATOM 628 C CA . VAL A 1 77 ? 11.246 5.005 -8.460 1.00 87.44 77 VAL A CA 1
ATOM 629 C C . VAL A 1 77 ? 12.587 5.154 -7.740 1.00 87.44 77 VAL A C 1
ATOM 631 O O . VAL A 1 77 ? 12.970 4.243 -7.018 1.00 87.44 77 VAL A O 1
ATOM 634 N N . GLN A 1 78 ? 13.271 6.298 -7.866 1.00 88.88 78 GLN A N 1
ATOM 635 C CA . GLN A 1 78 ? 14.507 6.580 -7.118 1.00 88.88 78 GLN A CA 1
ATOM 636 C C . GLN A 1 78 ? 14.272 6.637 -5.606 1.00 88.88 78 GLN A C 1
ATOM 638 O O . GLN A 1 78 ? 15.110 6.163 -4.849 1.00 88.88 78 GLN A O 1
ATOM 643 N N . LEU A 1 79 ? 13.126 7.145 -5.150 1.00 88.31 79 LEU A N 1
ATOM 644 C CA . LEU A 1 79 ? 12.775 7.118 -3.724 1.00 88.31 79 LEU A CA 1
ATOM 645 C C . LEU A 1 79 ? 12.585 5.681 -3.198 1.00 88.31 79 LEU A C 1
ATOM 647 O O . LEU A 1 79 ? 12.943 5.376 -2.058 1.00 88.31 79 LEU A O 1
ATOM 651 N N . LEU A 1 80 ? 12.077 4.774 -4.038 1.00 87.81 80 LEU A N 1
ATOM 652 C CA . LEU A 1 80 ? 11.931 3.357 -3.693 1.00 87.81 80 LEU A CA 1
ATOM 653 C C . LEU A 1 80 ? 13.242 2.576 -3.756 1.00 87.81 80 LEU A C 1
ATOM 655 O O . LEU A 1 80 ? 13.470 1.745 -2.889 1.00 87.81 80 LEU A O 1
ATOM 659 N N . VAL A 1 81 ? 14.106 2.810 -4.742 1.00 87.56 81 VAL A N 1
ATOM 660 C CA . VAL A 1 81 ? 15.350 2.025 -4.903 1.00 87.56 81 VAL A CA 1
ATOM 661 C C . VAL A 1 81 ? 16.566 2.653 -4.221 1.00 87.56 81 VAL A C 1
ATOM 663 O O . VAL A 1 81 ? 17.588 1.996 -4.051 1.00 87.56 81 VAL A O 1
ATOM 666 N N . GLY A 1 82 ? 16.468 3.921 -3.820 1.00 81.81 82 GLY A N 1
ATOM 667 C CA . GLY A 1 82 ? 17.608 4.719 -3.384 1.00 81.81 82 GLY A CA 1
ATOM 668 C C . GLY A 1 82 ? 18.506 5.134 -4.554 1.00 81.81 82 GLY A C 1
ATOM 669 O O . GLY A 1 82 ? 18.079 5.223 -5.706 1.00 81.81 82 GLY A O 1
ATOM 670 N N . HIS A 1 83 ? 19.780 5.399 -4.264 1.00 72.69 83 HIS A N 1
ATOM 671 C CA . HIS A 1 83 ? 20.746 5.867 -5.267 1.00 72.69 83 HIS A CA 1
ATOM 672 C C . HIS A 1 83 ? 21.195 4.778 -6.256 1.00 72.69 83 HIS A C 1
ATOM 674 O O . HIS A 1 83 ? 21.652 5.099 -7.350 1.00 72.69 83 HIS A O 1
ATOM 680 N N . ASN A 1 84 ? 21.019 3.499 -5.911 1.00 72.81 84 ASN A N 1
ATOM 681 C CA . ASN A 1 84 ? 21.519 2.369 -6.691 1.00 72.81 84 ASN A CA 1
ATOM 682 C C . ASN A 1 84 ? 20.366 1.639 -7.381 1.00 72.81 84 ASN A C 1
ATOM 684 O O . ASN A 1 84 ? 19.878 0.617 -6.900 1.00 72.81 84 ASN A O 1
ATOM 688 N N . LYS A 1 85 ? 19.929 2.161 -8.530 1.00 78.62 85 LYS A N 1
ATOM 689 C CA . LYS A 1 85 ? 18.929 1.481 -9.358 1.00 78.62 85 LYS A CA 1
ATOM 690 C C . LYS A 1 85 ? 19.535 0.209 -9.954 1.00 78.62 85 LYS A C 1
ATOM 692 O O . LYS A 1 85 ? 20.394 0.285 -10.827 1.00 78.62 85 LYS A O 1
ATOM 697 N N . GLN A 1 86 ? 19.045 -0.943 -9.513 1.00 82.38 86 GLN A N 1
ATOM 698 C CA . GLN A 1 86 ? 19.358 -2.237 -10.110 1.00 82.38 86 GLN A CA 1
ATOM 699 C C . GLN A 1 86 ? 18.216 -2.662 -11.033 1.00 82.38 86 GLN A C 1
ATOM 701 O O . GLN A 1 86 ? 17.038 -2.478 -10.716 1.00 82.38 86 GLN A O 1
ATOM 706 N N . THR A 1 87 ? 18.563 -3.228 -12.182 1.00 82.31 87 THR A N 1
ATOM 707 C CA . THR A 1 87 ? 17.614 -3.905 -13.068 1.00 82.31 87 THR A CA 1
ATOM 708 C C . THR A 1 87 ? 18.094 -5.336 -13.300 1.00 82.31 87 THR A C 1
ATOM 710 O O . THR A 1 87 ? 19.253 -5.651 -13.023 1.00 82.31 87 THR A O 1
ATOM 713 N N . LEU A 1 88 ? 17.208 -6.228 -13.745 1.00 80.62 88 LEU A N 1
ATOM 714 C CA . LEU A 1 88 ? 17.553 -7.640 -13.959 1.00 80.62 88 LEU A CA 1
ATOM 715 C C . LEU A 1 88 ? 18.444 -7.878 -15.189 1.00 80.62 88 LEU A C 1
ATOM 717 O O . LEU A 1 88 ? 18.934 -8.989 -15.374 1.00 80.62 88 LEU A O 1
ATOM 721 N N . GLY A 1 89 ? 18.664 -6.868 -16.034 1.00 69.50 89 GLY A N 1
ATOM 722 C CA . GLY A 1 89 ? 19.451 -7.005 -17.259 1.00 69.50 89 GLY A CA 1
ATOM 723 C C . GLY A 1 89 ? 18.741 -7.836 -18.329 1.00 69.50 89 GLY A C 1
ATOM 724 O O . GLY A 1 89 ? 19.368 -8.294 -19.286 1.00 69.50 89 GLY A O 1
ATOM 725 N N . THR A 1 90 ? 17.428 -8.033 -18.193 1.00 65.69 90 THR A N 1
ATOM 726 C CA . THR A 1 90 ? 16.607 -8.717 -19.188 1.00 65.69 90 THR A CA 1
ATOM 727 C C . THR A 1 90 ? 16.583 -7.822 -20.423 1.00 65.69 90 THR A C 1
ATOM 729 O O . THR A 1 90 ? 16.027 -6.730 -20.373 1.00 65.69 90 THR A O 1
ATOM 732 N N . ARG A 1 91 ? 17.179 -8.250 -21.544 1.00 59.38 91 ARG A N 1
ATOM 733 C CA . ARG A 1 91 ? 17.303 -7.492 -22.817 1.00 59.38 91 ARG A CA 1
ATOM 734 C C . ARG A 1 91 ? 15.970 -7.052 -23.478 1.00 59.38 91 ARG A C 1
ATOM 736 O O . ARG A 1 91 ? 15.960 -6.690 -24.651 1.00 59.38 91 ARG A O 1
ATOM 743 N N . GLY A 1 92 ? 14.841 -7.096 -22.771 1.00 61.03 92 GLY A N 1
ATOM 744 C CA . GLY A 1 92 ? 13.531 -6.649 -23.238 1.00 61.03 92 GLY A CA 1
ATOM 745 C C . GLY A 1 92 ? 13.221 -5.187 -22.893 1.00 61.03 92 GLY A C 1
ATOM 746 O O . GLY A 1 92 ? 13.803 -4.596 -21.991 1.00 61.03 92 GLY A O 1
ATOM 747 N N . SER A 1 93 ? 12.222 -4.620 -23.577 1.00 58.25 93 SER A N 1
ATOM 748 C CA . SER A 1 93 ? 11.756 -3.228 -23.407 1.00 58.25 93 SER A CA 1
ATOM 749 C C . SER A 1 93 ? 11.201 -2.888 -22.009 1.00 58.25 93 SER A C 1
ATOM 751 O O . SER A 1 93 ? 10.864 -1.735 -21.753 1.00 58.25 93 SER A O 1
ATOM 753 N N . PHE A 1 94 ? 11.076 -3.870 -21.114 1.00 69.75 94 PHE A N 1
ATOM 754 C CA . PHE A 1 94 ? 10.502 -3.721 -19.775 1.00 69.75 94 PHE A CA 1
ATOM 755 C C . PHE A 1 94 ? 11.352 -4.451 -18.735 1.00 69.75 94 PHE A C 1
ATOM 757 O O . PHE A 1 94 ? 10.847 -5.308 -18.010 1.00 69.75 94 PHE A O 1
ATOM 764 N N . ASP A 1 95 ? 12.650 -4.153 -18.698 1.00 85.06 95 ASP A N 1
ATOM 765 C CA . ASP A 1 95 ? 13.541 -4.728 -17.694 1.00 85.06 95 ASP A CA 1
ATOM 766 C C . ASP A 1 95 ? 13.077 -4.324 -16.277 1.00 85.06 95 ASP A C 1
ATOM 768 O O . ASP A 1 95 ? 13.000 -3.121 -15.984 1.00 85.06 95 ASP A O 1
ATOM 772 N N . PRO A 1 96 ? 12.707 -5.283 -15.405 1.00 90.44 96 PRO A N 1
ATOM 773 C CA . PRO A 1 96 ? 12.176 -4.960 -14.090 1.00 90.44 96 PRO A CA 1
ATOM 774 C C . PRO A 1 96 ? 13.198 -4.225 -13.229 1.00 90.44 96 PRO A C 1
ATOM 776 O O . PRO A 1 96 ? 14.361 -4.620 -13.130 1.00 90.44 96 PRO A O 1
ATOM 779 N N . VAL A 1 97 ? 12.737 -3.173 -12.558 1.00 92.06 97 VAL A N 1
ATOM 780 C CA . VAL A 1 97 ? 13.529 -2.443 -11.570 1.00 92.06 97 VAL A CA 1
ATOM 781 C C . VAL A 1 97 ? 13.448 -3.176 -10.238 1.00 92.06 97 VAL A C 1
ATOM 783 O O . VAL A 1 97 ? 12.360 -3.347 -9.690 1.00 92.06 97 VAL A O 1
ATOM 786 N N . VAL A 1 98 ? 14.591 -3.592 -9.705 1.00 93.12 98 VAL A N 1
ATOM 787 C CA . VAL A 1 98 ? 14.673 -4.261 -8.406 1.00 93.12 98 VAL A CA 1
ATOM 788 C C . VAL A 1 98 ? 14.508 -3.226 -7.304 1.00 93.12 98 VAL A C 1
ATOM 790 O O . VAL A 1 98 ? 15.253 -2.248 -7.241 1.00 93.12 98 VAL A O 1
ATOM 793 N N . VAL A 1 99 ? 13.537 -3.452 -6.424 1.00 92.94 99 VAL A N 1
ATOM 794 C CA . VAL A 1 99 ? 13.295 -2.609 -5.255 1.00 92.94 99 VAL A CA 1
ATOM 795 C C . VAL A 1 99 ? 13.713 -3.390 -4.008 1.00 92.94 99 VAL A C 1
ATOM 797 O O . VAL A 1 99 ? 13.028 -4.344 -3.622 1.00 92.94 99 VAL A O 1
ATOM 800 N N . PRO A 1 100 ? 14.852 -3.039 -3.391 1.00 90.25 100 PRO A N 1
ATOM 801 C CA . PRO A 1 100 ? 15.356 -3.751 -2.228 1.00 90.25 100 PRO A CA 1
ATOM 802 C C . PRO A 1 100 ? 14.551 -3.405 -0.970 1.00 90.25 100 PRO A C 1
ATOM 804 O O . PRO A 1 100 ? 13.914 -2.353 -0.885 1.00 90.25 100 PRO A O 1
ATOM 807 N N . GLU A 1 101 ? 14.629 -4.288 0.029 1.00 89.62 101 GLU A N 1
ATOM 808 C CA . GLU A 1 101 ? 14.167 -4.036 1.408 1.00 89.62 101 GLU A CA 1
ATOM 809 C C . GLU A 1 101 ? 12.666 -3.737 1.562 1.00 89.62 101 GLU A C 1
ATOM 811 O O . GLU A 1 101 ? 12.225 -3.249 2.599 1.00 89.62 101 GLU A O 1
ATOM 816 N N . ILE A 1 102 ? 11.861 -4.050 0.547 1.00 94.44 102 ILE A N 1
ATOM 817 C CA . ILE A 1 102 ? 10.404 -3.948 0.603 1.00 94.44 102 ILE A CA 1
ATOM 818 C C . ILE A 1 102 ? 9.834 -5.342 0.369 1.00 94.44 102 ILE A C 1
ATOM 820 O O . ILE A 1 102 ? 10.206 -6.021 -0.590 1.00 94.44 102 ILE A O 1
ATOM 824 N N . LYS A 1 103 ? 8.929 -5.775 1.248 1.00 96.50 103 LYS A N 1
ATOM 825 C CA . LYS A 1 103 ? 8.167 -7.007 1.028 1.00 96.50 103 LYS A CA 1
ATOM 826 C C . LYS A 1 103 ? 7.015 -6.747 0.065 1.00 96.50 103 LYS A C 1
ATOM 828 O O . LYS A 1 103 ? 6.408 -5.673 0.085 1.00 96.50 103 LYS A O 1
ATOM 833 N N . ALA A 1 104 ? 6.656 -7.747 -0.733 1.00 97.38 104 ALA A N 1
ATOM 834 C CA . ALA A 1 104 ? 5.570 -7.645 -1.703 1.00 97.38 104 ALA A CA 1
ATOM 835 C C . ALA A 1 104 ? 4.254 -7.252 -1.017 1.00 97.38 104 ALA A C 1
ATOM 837 O O . ALA A 1 104 ? 3.514 -6.413 -1.526 1.00 97.38 104 ALA A O 1
ATOM 838 N N . GLN A 1 105 ? 3.996 -7.791 0.179 1.00 97.56 105 GLN A N 1
ATOM 839 C CA . GLN A 1 105 ? 2.792 -7.473 0.945 1.00 97.56 105 GLN A CA 1
ATOM 840 C C . GLN A 1 105 ? 2.719 -6.000 1.373 1.00 97.56 105 GLN A C 1
ATOM 842 O O . GLN A 1 105 ? 1.660 -5.389 1.260 1.00 97.56 105 GLN A O 1
ATOM 847 N N . GLN A 1 106 ? 3.838 -5.403 1.789 1.00 97.44 106 GLN A N 1
ATOM 848 C CA . GLN A 1 106 ? 3.872 -3.988 2.178 1.00 97.44 106 GLN A CA 1
ATOM 849 C C . GLN A 1 106 ? 3.512 -3.103 0.986 1.00 97.44 106 GLN A C 1
ATOM 851 O O . GLN A 1 106 ? 2.737 -2.154 1.101 1.00 97.44 106 GLN A O 1
ATOM 856 N N . PHE A 1 107 ? 4.032 -3.457 -0.192 1.00 97.75 107 PHE A N 1
ATOM 857 C CA . PHE A 1 107 ? 3.716 -2.738 -1.416 1.00 97.75 107 PHE A CA 1
ATOM 858 C C . PHE A 1 107 ? 2.251 -2.906 -1.831 1.00 97.75 107 PHE A C 1
ATOM 860 O O . PHE A 1 107 ? 1.629 -1.934 -2.253 1.00 97.75 107 PHE A O 1
ATOM 867 N N . ARG A 1 108 ? 1.655 -4.092 -1.640 1.00 97.75 108 ARG A N 1
ATOM 868 C CA . ARG A 1 108 ? 0.207 -4.290 -1.835 1.00 97.75 108 ARG A CA 1
ATOM 869 C C . ARG A 1 108 ? -0.623 -3.398 -0.922 1.00 97.75 108 ARG A C 1
ATOM 871 O O . ARG A 1 108 ? -1.588 -2.815 -1.403 1.00 97.75 108 ARG A O 1
ATOM 878 N N . HIS A 1 109 ? -0.249 -3.256 0.351 1.00 97.88 109 HIS A N 1
ATOM 879 C CA . HIS A 1 109 ? -0.946 -2.363 1.281 1.00 97.88 109 HIS A CA 1
ATOM 880 C C . HIS A 1 109 ? -0.898 -0.904 0.807 1.00 97.88 109 HIS A C 1
ATOM 882 O O . HIS A 1 109 ? -1.924 -0.224 0.798 1.00 97.88 109 HIS A O 1
ATOM 888 N N . LEU A 1 110 ? 0.263 -0.434 0.336 1.00 97.62 110 LEU A N 1
ATOM 889 C CA . LEU A 1 110 ? 0.381 0.896 -0.265 1.00 97.62 110 LEU A CA 1
ATOM 890 C C . LEU A 1 110 ? -0.516 1.043 -1.505 1.00 97.62 110 LEU A C 1
ATOM 892 O O . LEU A 1 110 ? -1.249 2.023 -1.625 1.00 97.62 110 LEU A O 1
ATOM 896 N N . LEU A 1 111 ? -0.467 0.081 -2.431 1.00 96.50 111 LEU A N 1
ATOM 897 C CA . LEU A 1 111 ? -1.266 0.133 -3.655 1.00 96.50 111 LEU A CA 1
ATOM 898 C C . LEU A 1 111 ? -2.767 0.052 -3.375 1.00 96.50 111 LEU A C 1
ATOM 900 O O . LEU A 1 111 ? -3.531 0.720 -4.063 1.00 96.50 111 LEU A O 1
ATOM 904 N N . LEU A 1 112 ? -3.188 -0.684 -2.345 1.00 96.12 112 LEU A N 1
ATOM 905 C CA . LEU A 1 112 ? -4.573 -0.692 -1.882 1.00 96.12 112 LEU A CA 1
ATOM 906 C C . LEU A 1 112 ? -5.019 0.718 -1.478 1.00 96.12 112 LEU A C 1
ATOM 908 O O . LEU A 1 112 ? -6.088 1.158 -1.889 1.00 96.12 112 LEU A O 1
ATOM 912 N N . ALA A 1 113 ? -4.187 1.451 -0.735 1.00 95.62 113 ALA A N 1
ATOM 913 C CA . ALA A 1 113 ? -4.503 2.816 -0.320 1.00 95.62 113 ALA A CA 1
ATOM 914 C C . ALA A 1 113 ? -4.555 3.810 -1.498 1.00 95.62 113 ALA A C 1
ATOM 916 O O . ALA A 1 113 ? -5.366 4.734 -1.486 1.00 95.62 113 ALA A O 1
ATOM 917 N N . LEU A 1 114 ? -3.707 3.620 -2.518 1.00 93.88 114 LEU A N 1
ATOM 918 C CA . LEU A 1 114 ? -3.599 4.521 -3.674 1.00 93.88 114 LEU A CA 1
ATOM 919 C C . LEU A 1 114 ? -4.604 4.225 -4.798 1.00 93.88 114 LEU A C 1
ATOM 921 O O . LEU A 1 114 ? -5.008 5.139 -5.513 1.00 93.88 114 LEU A O 1
ATOM 925 N N . LEU A 1 115 ? -4.965 2.956 -4.994 1.00 93.25 115 LEU A N 1
ATOM 926 C CA . LEU A 1 115 ? -5.762 2.487 -6.136 1.00 93.25 115 LEU A CA 1
ATOM 927 C C . LEU A 1 115 ? -7.108 1.891 -5.754 1.00 93.25 115 LEU A C 1
ATOM 929 O O . LEU A 1 115 ? -7.916 1.607 -6.645 1.00 93.25 115 LEU A O 1
ATOM 933 N N . GLY A 1 116 ? -7.343 1.656 -4.466 1.00 90.38 116 GLY A N 1
ATOM 934 C CA . GLY A 1 116 ? -8.604 1.109 -4.011 1.00 90.38 116 GLY A CA 1
ATOM 935 C C . GLY A 1 116 ? -9.767 2.050 -4.317 1.00 90.38 116 GLY A C 1
ATOM 936 O O . GLY A 1 116 ? -9.614 3.262 -4.494 1.00 90.38 116 GLY A O 1
ATOM 937 N N . ARG A 1 117 ? -10.943 1.449 -4.480 1.00 90.00 117 ARG A N 1
ATOM 938 C CA . ARG A 1 117 ? -12.142 2.125 -4.970 1.00 90.00 117 ARG A CA 1
ATOM 939 C C . ARG A 1 117 ? -13.282 1.914 -3.986 1.00 90.00 117 ARG A C 1
ATOM 941 O O . ARG A 1 117 ? -13.392 0.820 -3.431 1.00 90.00 117 ARG A O 1
ATOM 948 N N . PRO A 1 118 ? -14.177 2.901 -3.822 1.00 90.44 118 PRO A N 1
ATOM 949 C CA . PRO A 1 118 ? -15.432 2.678 -3.120 1.00 90.44 118 PRO A CA 1
ATOM 950 C C . PRO A 1 118 ? -16.156 1.444 -3.677 1.00 90.44 118 PRO A C 1
ATOM 952 O O . PRO A 1 118 ? -16.302 1.307 -4.893 1.00 90.44 118 PRO A O 1
ATOM 955 N N . GLY A 1 119 ? -16.575 0.546 -2.786 1.00 89.00 119 GLY A N 1
ATOM 956 C CA . GLY A 1 119 ? -17.221 -0.723 -3.134 1.00 89.00 119 GLY A CA 1
ATOM 957 C C . GLY A 1 119 ? -16.293 -1.944 -3.196 1.00 89.00 119 GLY A C 1
ATOM 958 O O . GLY A 1 119 ? -16.800 -3.060 -3.155 1.00 89.00 119 GLY A O 1
ATOM 959 N N . ASP A 1 120 ? -14.965 -1.773 -3.236 1.00 92.50 120 ASP A N 1
ATOM 960 C CA . ASP A 1 120 ? -14.021 -2.877 -2.998 1.00 92.50 120 ASP A CA 1
ATOM 961 C C . ASP A 1 120 ? -13.972 -3.177 -1.486 1.00 92.50 120 ASP A C 1
ATOM 963 O O . ASP A 1 120 ? -13.655 -2.268 -0.716 1.00 92.50 120 ASP A O 1
ATOM 967 N N . PRO A 1 121 ? -14.297 -4.403 -1.030 1.00 93.38 121 PRO A N 1
ATOM 968 C CA . PRO A 1 121 ? -14.378 -4.699 0.401 1.00 93.38 121 PRO A CA 1
ATOM 969 C C . PRO A 1 121 ? -13.062 -4.457 1.143 1.00 93.38 121 PRO A C 1
ATOM 971 O O . PRO A 1 121 ? -13.066 -3.850 2.207 1.00 93.38 121 PRO A O 1
ATOM 974 N N . GLU A 1 122 ? -11.933 -4.849 0.546 1.00 93.00 122 GLU A N 1
ATOM 975 C CA . GLU A 1 122 ? -10.602 -4.709 1.149 1.00 93.00 122 GLU A CA 1
ATOM 976 C C . GLU A 1 122 ? -10.231 -3.231 1.347 1.00 93.00 122 GLU A C 1
ATOM 978 O O . GLU A 1 122 ? -9.658 -2.846 2.369 1.00 93.00 122 GLU A O 1
ATOM 983 N N . TYR A 1 123 ? -10.591 -2.388 0.378 1.00 94.19 123 TYR A N 1
ATOM 984 C CA . TYR A 1 123 ? -10.442 -0.945 0.483 1.00 94.19 123 TYR A CA 1
ATOM 985 C C . TYR A 1 123 ? -11.392 -0.358 1.522 1.00 94.19 123 TYR A C 1
ATOM 987 O O . TYR A 1 123 ? -10.960 0.431 2.351 1.00 94.19 123 TYR A O 1
ATOM 995 N N . MET A 1 124 ? -12.670 -0.735 1.517 1.00 95.31 124 MET A N 1
ATOM 996 C CA . MET A 1 124 ? -13.632 -0.217 2.494 1.00 95.31 124 MET A CA 1
ATOM 997 C C . MET A 1 124 ? -13.209 -0.554 3.929 1.00 95.31 124 MET A C 1
ATOM 999 O O . MET A 1 124 ? -13.219 0.334 4.782 1.00 95.31 124 MET A O 1
ATOM 1003 N N . ASP A 1 125 ? -12.741 -1.782 4.159 1.00 94.00 125 ASP A N 1
ATOM 1004 C CA . ASP A 1 125 ? -12.191 -2.230 5.438 1.00 94.00 125 ASP A CA 1
ATOM 1005 C C . ASP A 1 125 ? -11.008 -1.356 5.876 1.00 94.00 125 ASP A C 1
ATOM 1007 O O . ASP A 1 125 ? -10.991 -0.858 7.002 1.00 94.00 125 ASP A O 1
ATOM 1011 N N . LEU A 1 126 ? -10.074 -1.046 4.967 1.00 93.81 126 LEU A N 1
ATOM 1012 C CA . LEU A 1 126 ? -8.944 -0.151 5.243 1.00 93.81 126 LEU A CA 1
ATOM 1013 C C . LEU A 1 126 ? -9.376 1.248 5.736 1.00 93.81 126 LEU A C 1
ATOM 1015 O O . LEU A 1 126 ? -8.623 1.894 6.457 1.00 93.81 126 LEU A O 1
ATOM 1019 N N . PHE A 1 127 ? -10.559 1.748 5.370 1.00 89.00 127 PHE A N 1
ATOM 1020 C CA . PHE A 1 127 ? -11.038 3.066 5.819 1.00 89.00 127 PHE A CA 1
ATOM 1021 C C . PHE A 1 127 ? -11.814 3.023 7.135 1.00 89.00 127 PHE A C 1
ATOM 1023 O O . PHE A 1 127 ? -11.949 4.053 7.807 1.00 89.00 127 PHE A O 1
ATOM 1030 N N . THR A 1 128 ? -12.354 1.861 7.495 1.00 92.00 128 THR A N 1
ATOM 1031 C CA . THR A 1 128 ? -13.213 1.703 8.671 1.00 92.00 128 THR A CA 1
ATOM 1032 C C . THR A 1 128 ? -12.518 1.015 9.837 1.00 92.00 128 THR A C 1
ATOM 1034 O O . THR A 1 128 ? -12.843 1.323 10.981 1.00 92.00 128 THR A O 1
ATOM 1037 N N . ASP A 1 129 ? -11.533 0.151 9.576 1.00 90.69 129 ASP A N 1
ATOM 1038 C CA . ASP A 1 129 ? -10.899 -0.717 10.577 1.00 90.69 129 ASP A CA 1
ATOM 1039 C C . ASP A 1 129 ? -10.345 0.054 11.779 1.00 90.69 129 ASP A C 1
ATOM 1041 O O . ASP A 1 129 ? -10.505 -0.367 12.916 1.00 90.69 129 ASP A O 1
ATOM 1045 N N . ALA A 1 130 ? -9.705 1.205 11.560 1.00 87.88 130 ALA A N 1
ATOM 1046 C CA . ALA A 1 130 ? -9.108 1.967 12.657 1.00 87.88 130 ALA A CA 1
ATOM 1047 C C . ALA A 1 130 ? -10.147 2.652 13.556 1.00 87.88 130 ALA A C 1
ATOM 1049 O O . ALA A 1 130 ? -9.841 2.981 14.701 1.00 87.88 130 ALA A O 1
ATOM 1050 N N . LYS A 1 131 ? -11.378 2.852 13.077 1.00 89.00 131 LYS A N 1
ATOM 1051 C CA . LYS A 1 131 ? -12.459 3.473 13.858 1.00 89.00 131 LYS A CA 1
ATOM 1052 C C . LYS A 1 131 ? -13.215 2.466 14.720 1.00 89.00 131 LYS A C 1
ATOM 1054 O O . LYS A 1 131 ? -13.829 2.867 15.703 1.00 89.00 131 LYS A O 1
ATOM 1059 N N . ASP A 1 132 ? -13.164 1.190 14.359 1.00 89.06 132 ASP A N 1
ATOM 1060 C CA . ASP A 1 132 ? -13.818 0.106 15.083 1.00 89.06 132 ASP A CA 1
ATOM 1061 C C . ASP A 1 132 ? -12.798 -0.636 15.956 1.00 89.06 132 ASP A C 1
ATOM 1063 O O . ASP A 1 132 ? -11.946 -1.370 15.455 1.00 89.06 132 ASP A O 1
ATOM 1067 N N . CYS A 1 133 ? -12.883 -0.459 17.277 1.00 85.25 133 CYS A N 1
ATOM 1068 C CA . CYS A 1 133 ? -11.943 -1.073 18.216 1.00 85.25 133 CYS A CA 1
ATOM 1069 C C . CYS A 1 133 ? -11.966 -2.608 18.194 1.00 85.25 133 CYS A C 1
ATOM 1071 O O . CYS A 1 133 ? -10.957 -3.228 18.524 1.00 85.25 133 CYS A O 1
ATOM 1073 N N . LEU A 1 134 ? -13.065 -3.230 17.755 1.00 86.06 134 LEU A N 1
ATOM 1074 C CA . LEU A 1 134 ? -13.154 -4.686 17.615 1.00 86.06 134 LEU A CA 1
ATOM 1075 C C . LEU A 1 134 ? -12.306 -5.210 16.449 1.00 86.06 134 LEU A C 1
ATOM 1077 O O . LEU A 1 134 ? -11.996 -6.398 16.388 1.00 86.06 134 LEU A O 1
ATOM 1081 N N . ARG A 1 135 ? -11.905 -4.325 15.532 1.00 87.31 135 ARG A N 1
ATOM 1082 C CA . ARG A 1 135 ? -11.127 -4.644 14.330 1.00 87.31 135 ARG A CA 1
ATOM 1083 C C . ARG A 1 135 ? -9.650 -4.280 14.479 1.00 87.31 135 ARG A C 1
ATOM 1085 O O . ARG A 1 135 ? -8.886 -4.384 13.522 1.00 87.31 135 ARG A O 1
ATOM 1092 N N . HIS A 1 136 ? -9.209 -3.890 15.677 1.00 91.88 136 HIS A N 1
ATOM 1093 C CA . HIS A 1 136 ? -7.817 -3.533 15.979 1.00 91.88 136 HIS A CA 1
ATOM 1094 C C . HIS A 1 136 ? -6.936 -4.773 16.143 1.00 91.88 136 HIS A C 1
ATOM 1096 O O . HIS A 1 136 ? -6.459 -5.111 17.224 1.00 91.88 136 HIS A O 1
ATOM 1102 N N . THR A 1 137 ? -6.724 -5.476 15.036 1.00 91.12 137 THR A N 1
ATOM 1103 C CA . THR A 1 137 ? -5.882 -6.671 14.982 1.00 91.12 137 THR A CA 1
ATOM 1104 C C . THR A 1 137 ? -4.424 -6.324 14.664 1.00 91.12 137 THR A C 1
ATOM 1106 O O . THR A 1 137 ? -4.102 -5.238 14.170 1.00 91.12 137 THR A O 1
ATOM 1109 N N . LYS A 1 138 ? -3.516 -7.288 14.869 1.00 92.56 138 LYS A N 1
ATOM 1110 C CA . LYS A 1 138 ? -2.119 -7.184 14.412 1.00 92.56 138 LYS A CA 1
ATOM 1111 C C . LYS A 1 138 ? -2.026 -6.931 12.902 1.00 92.56 138 LYS A C 1
ATOM 1113 O O . LYS A 1 138 ? -1.145 -6.197 12.465 1.00 92.56 138 LYS A O 1
ATOM 1118 N N . GLU A 1 139 ? -2.905 -7.541 12.112 1.00 93.00 139 GLU A N 1
ATOM 1119 C CA . GLU A 1 139 ? -2.921 -7.375 10.656 1.00 93.00 139 GLU A CA 1
ATOM 1120 C C . GLU A 1 139 ? -3.287 -5.941 10.268 1.00 93.00 139 GLU A C 1
ATOM 1122 O O . GLU A 1 139 ? -2.578 -5.310 9.487 1.00 93.00 139 GLU A O 1
ATOM 1127 N N . THR A 1 140 ? -4.331 -5.397 10.890 1.00 93.81 140 THR A N 1
ATOM 1128 C CA . THR A 1 140 ? -4.758 -4.006 10.727 1.00 93.81 140 THR A CA 1
ATOM 1129 C C . THR A 1 140 ? -3.636 -3.033 11.094 1.00 93.81 140 THR A C 1
ATOM 1131 O O . THR A 1 140 ? -3.332 -2.116 10.331 1.00 93.81 140 THR A O 1
ATOM 1134 N N . PHE A 1 141 ? -2.957 -3.268 12.222 1.00 95.44 141 PHE A N 1
ATOM 1135 C CA . PHE A 1 141 ? -1.795 -2.478 12.630 1.00 95.44 141 PHE A CA 1
ATOM 1136 C C . PHE A 1 141 ? -0.672 -2.512 11.581 1.00 95.44 141 PHE A C 1
ATOM 1138 O O . PHE A 1 141 ? -0.182 -1.461 11.166 1.00 95.44 141 PHE A O 1
ATOM 1145 N N . LEU A 1 142 ? -0.284 -3.708 11.122 1.00 96.12 142 LEU A N 1
ATOM 1146 C CA . LEU A 1 142 ? 0.768 -3.872 10.115 1.00 96.12 142 LEU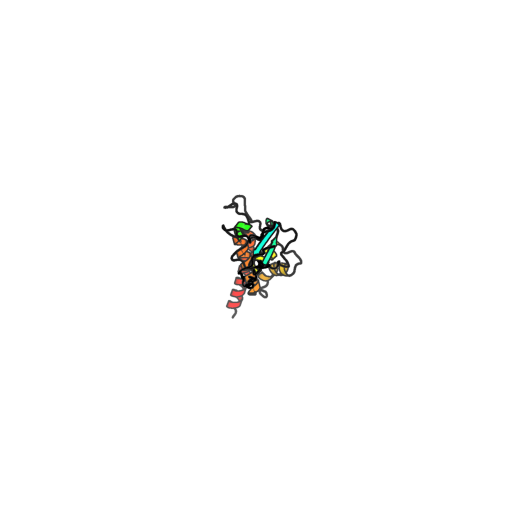 A CA 1
ATOM 1147 C C . LEU A 1 142 ? 0.401 -3.193 8.793 1.00 96.12 142 LEU A C 1
ATOM 1149 O O . LEU A 1 142 ? 1.254 -2.551 8.189 1.00 96.12 142 LEU A O 1
ATOM 1153 N N . LYS A 1 143 ? -0.868 -3.261 8.380 1.00 96.94 143 LYS A N 1
ATOM 1154 C CA . LYS A 1 143 ? -1.366 -2.614 7.162 1.00 96.94 143 LYS A CA 1
ATOM 1155 C C . LYS A 1 143 ? -1.137 -1.100 7.197 1.00 96.94 143 LYS A C 1
ATOM 1157 O O . LYS A 1 143 ? -0.541 -0.555 6.269 1.00 96.94 143 LYS A O 1
ATOM 1162 N N . TYR A 1 144 ? -1.524 -0.420 8.280 1.00 98.00 144 TYR A N 1
ATOM 1163 C CA . TYR A 1 144 ? -1.273 1.020 8.418 1.00 98.00 144 TYR A CA 1
ATOM 1164 C C . TYR A 1 144 ? 0.208 1.354 8.605 1.00 98.00 144 TYR A C 1
ATOM 1166 O O . TYR A 1 144 ? 0.669 2.364 8.071 1.00 98.00 144 TYR A O 1
ATOM 1174 N N . LEU A 1 145 ? 0.969 0.516 9.316 1.00 97.75 145 LEU A N 1
ATOM 1175 C CA . LEU A 1 145 ? 2.412 0.700 9.475 1.00 97.75 145 LEU A CA 1
ATOM 1176 C C . LEU A 1 145 ? 3.132 0.648 8.123 1.00 97.75 145 LEU A C 1
ATOM 1178 O O . LEU A 1 145 ? 3.936 1.530 7.825 1.00 97.75 145 LEU A O 1
ATOM 1182 N N . ASP A 1 146 ? 2.807 -0.341 7.292 1.00 97.94 146 ASP A N 1
ATOM 1183 C CA . ASP A 1 146 ? 3.377 -0.506 5.957 1.00 97.94 146 ASP A CA 1
ATOM 1184 C C . ASP A 1 146 ? 3.044 0.682 5.052 1.00 97.94 146 ASP A C 1
ATOM 1186 O O . ASP A 1 146 ? 3.936 1.232 4.398 1.00 97.94 146 ASP A O 1
ATOM 1190 N N . ILE A 1 147 ? 1.776 1.119 5.050 1.00 97.88 147 ILE A N 1
ATOM 1191 C CA . ILE A 1 147 ? 1.343 2.289 4.278 1.00 97.88 147 ILE A CA 1
ATOM 1192 C C . ILE A 1 147 ? 2.092 3.534 4.750 1.00 97.88 147 ILE A C 1
ATOM 1194 O O . ILE A 1 147 ? 2.656 4.249 3.926 1.00 97.88 147 ILE A O 1
ATOM 1198 N N . GLY A 1 148 ? 2.144 3.786 6.060 1.00 97.19 148 GLY A N 1
ATOM 1199 C CA . GLY A 1 148 ? 2.820 4.951 6.626 1.00 97.19 148 GLY A CA 1
ATOM 1200 C C . GLY A 1 148 ? 4.318 4.971 6.322 1.00 97.19 148 GLY A C 1
ATOM 1201 O O . GLY A 1 148 ? 4.851 6.002 5.907 1.00 97.19 148 GLY A O 1
ATOM 1202 N N . TYR A 1 149 ? 4.988 3.825 6.465 1.00 96.38 149 TYR A N 1
ATOM 1203 C CA . TYR A 1 149 ? 6.411 3.672 6.168 1.00 96.38 149 TYR A CA 1
ATOM 1204 C C . TYR A 1 149 ? 6.718 3.950 4.690 1.00 96.38 149 TYR A C 1
ATOM 1206 O O . TYR A 1 149 ? 7.574 4.784 4.379 1.00 96.38 149 TYR A O 1
ATOM 1214 N N . LEU A 1 150 ? 5.991 3.310 3.767 1.00 95.88 150 LEU A N 1
ATOM 1215 C CA . LEU A 1 150 ? 6.226 3.486 2.334 1.00 95.88 150 LEU A CA 1
ATOM 1216 C C . LEU A 1 150 ? 5.796 4.868 1.831 1.00 95.88 150 LEU A C 1
ATOM 1218 O O . LEU A 1 150 ? 6.510 5.463 1.025 1.00 95.88 150 LEU A O 1
ATOM 1222 N N . ALA A 1 151 ? 4.684 5.412 2.329 1.00 95.19 151 ALA A N 1
ATOM 1223 C CA . ALA A 1 151 ? 4.245 6.767 2.009 1.00 95.19 151 ALA A CA 1
ATOM 1224 C C . ALA A 1 151 ? 5.275 7.809 2.465 1.00 95.19 151 ALA A C 1
ATOM 1226 O O . ALA A 1 151 ? 5.579 8.736 1.717 1.00 95.19 151 ALA A O 1
ATOM 1227 N N . SER A 1 152 ? 5.865 7.635 3.652 1.00 93.00 152 SER A N 1
ATOM 1228 C CA . SER A 1 152 ? 6.952 8.490 4.139 1.00 93.00 152 SER A CA 1
ATOM 1229 C C . SER A 1 152 ? 8.177 8.416 3.220 1.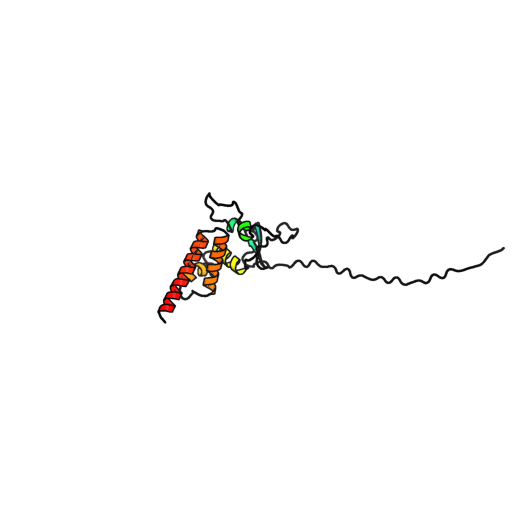00 93.00 152 SER A C 1
ATOM 1231 O O . SER A 1 152 ? 8.673 9.450 2.767 1.00 93.00 152 SER A O 1
ATOM 1233 N N . ARG A 1 153 ? 8.604 7.200 2.846 1.00 91.44 153 ARG A N 1
ATOM 1234 C CA . ARG A 1 153 ? 9.721 6.970 1.910 1.00 91.44 153 ARG A CA 1
ATOM 1235 C C . ARG A 1 153 ? 9.481 7.619 0.541 1.00 91.44 153 ARG A C 1
ATOM 1237 O O . ARG A 1 153 ? 10.392 8.209 -0.031 1.00 91.44 153 ARG A O 1
ATOM 1244 N N . LEU A 1 154 ? 8.247 7.555 0.045 1.00 91.06 154 LEU A N 1
ATOM 1245 C CA . LEU A 1 154 ? 7.795 8.174 -1.205 1.00 91.06 154 LEU A CA 1
ATOM 1246 C C . LEU A 1 154 ? 7.452 9.666 -1.076 1.00 91.06 154 LEU A C 1
ATOM 1248 O O . LEU A 1 154 ? 7.024 10.275 -2.053 1.00 91.06 154 LEU A O 1
ATOM 1252 N N . GLN A 1 155 ? 7.623 10.267 0.104 1.00 90.44 155 GLN A N 1
ATOM 1253 C CA . GLN A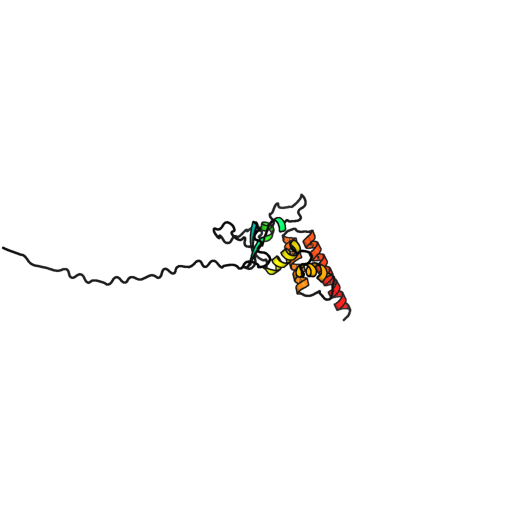 1 155 ? 7.287 11.667 0.383 1.00 90.44 155 GLN A CA 1
ATOM 1254 C C . GLN A 1 155 ? 5.807 12.022 0.114 1.00 90.44 155 GLN A C 1
ATOM 1256 O O . GLN A 1 155 ? 5.466 13.152 -0.237 1.00 90.44 155 GLN A O 1
ATOM 1261 N N . MET A 1 156 ? 4.901 11.066 0.309 1.00 91.69 156 MET A N 1
ATOM 1262 C CA . MET A 1 156 ? 3.448 11.250 0.270 1.00 91.69 156 MET A CA 1
ATOM 1263 C C . MET A 1 156 ? 2.947 11.671 1.656 1.00 91.69 156 MET A C 1
ATOM 1265 O O . MET A 1 156 ? 2.444 10.859 2.434 1.00 91.69 156 MET A O 1
ATOM 1269 N N . LYS A 1 157 ? 3.141 12.947 2.003 1.00 91.19 157 LYS A N 1
ATOM 1270 C CA . LYS A 1 157 ? 2.957 13.454 3.374 1.00 91.19 157 LYS A CA 1
ATOM 1271 C C . LYS A 1 157 ? 1.548 13.232 3.925 1.00 91.19 157 LYS A C 1
ATOM 1273 O O . LYS A 1 157 ? 1.413 12.828 5.076 1.00 91.19 157 LYS A O 1
ATOM 1278 N N . ARG A 1 158 ? 0.500 13.480 3.141 1.00 92.44 158 ARG A N 1
ATOM 1279 C CA . ARG A 1 158 ? -0.897 13.304 3.563 1.00 92.44 158 ARG A CA 1
ATOM 1280 C C . ARG A 1 158 ? -1.209 11.839 3.803 1.00 92.44 158 ARG A C 1
ATOM 1282 O O . ARG A 1 158 ? -1.817 11.535 4.820 1.00 92.44 158 ARG A O 1
ATOM 1289 N N . LEU A 1 159 ? -0.753 10.942 2.927 1.00 95.06 159 LEU A N 1
ATOM 1290 C CA . LEU A 1 159 ? -0.963 9.507 3.110 1.00 95.06 159 LEU A CA 1
ATOM 1291 C C . LEU A 1 159 ? -0.207 8.980 4.340 1.00 95.06 159 LEU A C 1
ATOM 1293 O O . LEU A 1 159 ? -0.773 8.233 5.134 1.00 95.06 159 LEU A O 1
ATOM 1297 N N . ALA A 1 160 ? 1.034 9.428 4.549 1.00 95.75 160 ALA A N 1
ATOM 1298 C CA . ALA A 1 160 ? 1.810 9.083 5.738 1.00 95.75 160 ALA A CA 1
ATOM 1299 C C . ALA A 1 160 ? 1.144 9.596 7.030 1.00 95.75 160 ALA A C 1
ATOM 1301 O O . ALA A 1 160 ? 1.035 8.858 8.009 1.00 95.75 160 ALA A O 1
ATOM 1302 N N . ASN A 1 161 ? 0.651 10.839 7.025 1.00 95.81 161 ASN A N 1
ATOM 1303 C CA . ASN A 1 161 ? -0.073 11.416 8.158 1.00 95.81 161 ASN A CA 1
ATOM 1304 C C . ASN A 1 161 ? -1.390 10.685 8.432 1.00 95.81 161 ASN A C 1
ATOM 1306 O O . ASN A 1 161 ? -1.664 10.364 9.584 1.00 95.81 161 ASN A O 1
ATOM 1310 N N . TRP A 1 162 ? -2.162 10.373 7.391 1.00 96.19 162 TRP A N 1
ATOM 1311 C CA . TRP A 1 162 ? -3.400 9.607 7.512 1.00 96.19 162 TRP A CA 1
ATOM 1312 C C . TRP A 1 162 ? -3.151 8.232 8.143 1.00 96.19 162 TRP A C 1
ATOM 1314 O O . TRP A 1 162 ? -3.846 7.857 9.086 1.00 96.19 162 TRP A O 1
ATOM 1324 N N . ALA A 1 163 ? -2.123 7.509 7.687 1.00 97.44 163 ALA A N 1
ATOM 1325 C CA . ALA A 1 163 ? -1.756 6.214 8.253 1.00 97.44 163 ALA A CA 1
ATOM 1326 C C . ALA A 1 163 ? -1.329 6.337 9.725 1.00 97.44 163 ALA A C 1
ATOM 1328 O O . ALA A 1 163 ? -1.725 5.526 10.560 1.00 97.44 163 ALA A O 1
ATOM 1329 N N . ARG A 1 164 ? -0.580 7.393 10.073 1.00 97.44 164 ARG A N 1
ATOM 1330 C CA . ARG A 1 164 ? -0.217 7.699 11.465 1.00 97.44 164 ARG A CA 1
ATOM 1331 C C . ARG A 1 164 ? -1.447 7.947 12.339 1.00 97.44 164 ARG A C 1
ATOM 1333 O O . ARG A 1 164 ? -1.492 7.451 13.459 1.00 97.44 164 ARG A O 1
ATOM 1340 N N . GLU A 1 165 ? -2.434 8.694 11.854 1.00 96.44 165 GLU A N 1
ATOM 1341 C CA . GLU A 1 165 ? -3.690 8.921 12.581 1.00 96.44 165 GLU A CA 1
ATOM 1342 C C . GLU A 1 165 ? -4.435 7.607 12.837 1.00 96.44 165 GLU A C 1
ATOM 1344 O O . GLU A 1 165 ? -4.904 7.384 13.951 1.00 96.44 165 GLU A O 1
ATOM 1349 N N . GLN A 1 166 ? -4.466 6.699 11.856 1.00 96.62 166 GLN A N 1
ATOM 1350 C CA . GLN A 1 166 ? -5.078 5.379 12.033 1.00 96.62 166 GLN A CA 1
ATOM 1351 C C . GLN A 1 166 ? -4.339 4.541 13.087 1.00 96.62 166 GLN A C 1
ATOM 1353 O O . GLN A 1 166 ? -4.969 3.922 13.943 1.00 96.62 166 GLN A O 1
ATOM 1358 N N . LEU A 1 167 ? -3.001 4.571 13.089 1.00 96.06 167 LEU A N 1
ATOM 1359 C CA . LEU A 1 167 ? -2.191 3.899 14.111 1.00 96.06 167 LEU A CA 1
ATOM 1360 C C . LEU A 1 167 ? -2.449 4.458 15.517 1.00 96.06 167 LEU A C 1
ATOM 1362 O O . LEU A 1 167 ? -2.532 3.690 16.471 1.00 96.06 167 LEU A O 1
ATOM 1366 N N . LEU A 1 168 ? -2.614 5.777 15.660 1.00 94.38 168 LEU A N 1
ATOM 1367 C CA . LEU A 1 168 ? -2.933 6.396 16.951 1.00 94.38 168 LEU A CA 1
ATOM 1368 C C . LEU A 1 168 ? -4.297 5.950 17.487 1.00 94.38 168 LEU A C 1
ATOM 1370 O O . LEU A 1 168 ? -4.429 5.733 18.690 1.00 94.38 168 LEU A O 1
ATOM 1374 N N . LEU A 1 169 ? -5.297 5.773 16.619 1.00 93.06 169 LEU A N 1
ATOM 1375 C CA . LEU A 1 169 ? -6.596 5.227 17.025 1.00 93.06 169 LEU A CA 1
ATOM 1376 C C . LEU A 1 169 ? -6.461 3.804 17.582 1.00 93.06 169 LEU A C 1
ATOM 1378 O O . LEU A 1 169 ? -7.073 3.495 18.604 1.00 93.06 169 LEU A O 1
ATOM 1382 N N . ILE A 1 170 ? -5.619 2.977 16.953 1.00 92.56 170 ILE A N 1
ATOM 1383 C CA . ILE A 1 170 ? -5.327 1.612 17.412 1.00 92.56 170 ILE A CA 1
ATOM 1384 C C . ILE A 1 170 ? -4.608 1.623 18.762 1.00 92.56 170 ILE A C 1
ATOM 1386 O O . ILE A 1 170 ? -4.975 0.881 19.666 1.00 92.56 170 ILE A O 1
ATOM 1390 N N . PHE A 1 171 ? -3.612 2.488 18.951 1.00 90.00 171 PHE A N 1
ATOM 1391 C CA . PHE A 1 171 ? -2.924 2.572 20.241 1.00 90.00 171 PHE A CA 1
ATOM 1392 C C . PHE A 1 171 ? -3.859 3.041 21.362 1.00 90.00 171 PHE A C 1
ATOM 1394 O O . PHE A 1 171 ? -3.905 2.426 22.426 1.00 90.00 171 PHE A O 1
ATOM 1401 N N . ASN A 1 172 ? -4.657 4.080 21.116 1.00 87.75 172 ASN A N 1
ATOM 1402 C CA . ASN A 1 172 ? -5.528 4.664 22.136 1.00 87.75 172 ASN A CA 1
ATOM 1403 C C . ASN A 1 172 ? -6.628 3.710 22.623 1.00 87.75 172 ASN A C 1
ATOM 1405 O O . ASN A 1 172 ? -7.025 3.776 23.786 1.00 87.75 172 ASN A O 1
ATOM 1409 N N . SER A 1 173 ? -7.138 2.830 21.763 1.00 82.62 173 SER A N 1
ATOM 1410 C CA . SER A 1 173 ? -8.106 1.812 22.179 1.00 82.62 173 SER A CA 1
ATOM 1411 C C . SER A 1 173 ? -7.439 0.715 23.018 1.00 82.62 173 SER A C 1
ATOM 1413 O O . SER A 1 173 ? -7.999 0.314 24.035 1.00 82.62 173 SER A O 1
ATOM 1415 N N . THR A 1 174 ? -6.229 0.274 22.649 1.00 74.25 174 THR A N 1
ATOM 1416 C CA . THR A 1 174 ? -5.510 -0.782 23.376 1.00 74.25 174 THR A CA 1
ATOM 1417 C C . THR A 1 174 ? -5.111 -0.338 24.781 1.00 74.25 174 THR A C 1
ATOM 1419 O O . THR A 1 174 ? -5.285 -1.109 25.723 1.00 74.25 174 THR A O 1
ATOM 1422 N N . SER A 1 175 ? -4.692 0.921 24.956 1.00 71.19 175 SER A N 1
ATOM 1423 C CA . SER A 1 175 ? -4.415 1.488 26.282 1.00 71.19 175 SER A CA 1
ATOM 1424 C C . SER A 1 175 ? -5.665 1.525 27.166 1.00 71.19 175 SER A C 1
ATOM 1426 O O . SER A 1 175 ? -5.609 1.136 28.326 1.00 71.19 175 SER A O 1
ATOM 1428 N N . ARG A 1 176 ? -6.822 1.904 26.605 1.00 61.88 176 ARG A N 1
ATOM 1429 C CA . ARG A 1 176 ? -8.100 1.927 27.338 1.00 61.88 176 ARG A CA 1
ATOM 1430 C C . ARG A 1 176 ? -8.585 0.542 27.755 1.00 61.88 176 ARG A C 1
ATOM 1432 O O . ARG A 1 176 ? -9.259 0.420 28.770 1.00 61.88 176 ARG A O 1
ATOM 1439 N N . VAL A 1 177 ? -8.288 -0.495 26.976 1.00 60.88 177 VAL A N 1
ATOM 1440 C CA . VAL A 1 177 ? -8.606 -1.876 27.369 1.00 60.88 177 VAL A CA 1
ATOM 1441 C C . VAL A 1 177 ? -7.679 -2.334 28.497 1.00 60.88 177 VAL A C 1
ATOM 1443 O O . VAL A 1 177 ? -8.153 -2.960 29.437 1.00 60.88 177 VAL A O 1
ATOM 1446 N N . ALA A 1 178 ? -6.393 -1.976 28.447 1.00 61.44 178 ALA A N 1
ATOM 1447 C CA . ALA A 1 178 ? -5.421 -2.333 29.480 1.00 61.44 178 ALA A CA 1
ATOM 1448 C C . ALA A 1 178 ? -5.672 -1.645 30.837 1.00 61.44 178 ALA A C 1
ATOM 1450 O O . ALA A 1 178 ? -5.328 -2.211 31.864 1.00 61.44 178 ALA A O 1
ATOM 1451 N N . GLU A 1 179 ? -6.282 -0.456 30.855 1.00 60.53 179 GLU A N 1
ATOM 1452 C CA . GLU A 1 179 ? -6.652 0.262 32.090 1.00 60.53 179 GLU A CA 1
ATOM 1453 C C . GLU A 1 179 ? -7.918 -0.286 32.781 1.00 60.53 179 GLU A C 1
ATOM 1455 O O . GLU A 1 179 ? -8.200 0.086 33.917 1.00 60.53 179 GLU A O 1
ATOM 1460 N N . ASN A 1 180 ? -8.691 -1.152 32.114 1.00 54.41 180 ASN A N 1
ATOM 1461 C CA . ASN A 1 180 ? -9.956 -1.705 32.622 1.00 54.41 180 ASN A CA 1
ATOM 1462 C C . ASN A 1 180 ? -9.862 -3.190 33.039 1.00 54.41 180 ASN A C 1
ATOM 1464 O O . ASN A 1 180 ? -10.896 -3.834 33.228 1.00 54.41 180 ASN A O 1
ATOM 1468 N N . ILE A 1 181 ? -8.644 -3.731 33.156 1.00 48.81 181 ILE A N 1
ATOM 1469 C CA . ILE A 1 181 ? -8.333 -5.084 33.656 1.00 48.81 181 ILE A CA 1
ATOM 1470 C C . ILE A 1 181 ? -7.547 -4.940 34.958 1.00 48.81 181 ILE A C 1
ATOM 1472 O O . ILE A 1 181 ? -7.864 -5.688 35.909 1.00 48.81 181 ILE A O 1
#

Secondary structure (DSSP, 8-state):
--------------------------------PPEEEEEE-TT-SEEEEETTEEEEE-GGGG-----TT-TT---HHHHHHTT--EE---SSTTPPEEETT--HHHHHHHHHHHH--TT-HHHHHHHHTTT-GGG--HHHHHHHHHHHHHHHHTT-HHHHHHHHHHHHHHHHHHHHHHTT-